Protein AF-A0A290Q921-F1 (afdb_monomer_lite)

Sequence (115 aa):
MRALLLLLLVVFACGGCQEDFQAFDCEVEILGSLPPTESTQEANAVLFRVLIPAKASGKYGVAFTTLSRDAVEKKKGMIFKIRRLGKWRHLLTDSPPTRASVSNGEDFFSTAVQK

Structure (mmCIF, N/CA/C/O backbone):
data_AF-A0A290Q921-F1
#
_entry.id   AF-A0A290Q921-F1
#
loop_
_atom_site.group_PDB
_atom_site.id
_atom_site.type_symbol
_atom_site.label_atom_id
_atom_site.label_alt_id
_atom_site.label_comp_id
_atom_site.label_asym_id
_atom_site.label_entity_id
_atom_site.label_seq_id
_atom_site.pdbx_PDB_ins_code
_atom_site.Cartn_x
_atom_site.Cartn_y
_atom_site.Cartn_z
_atom_site.occupancy
_atom_site.B_iso_or_equiv
_atom_site.auth_seq_id
_atom_site.auth_comp_id
_atom_site.auth_asym_id
_atom_site.auth_atom_id
_atom_site.pdbx_PDB_model_num
ATOM 1 N N . MET A 1 1 ? 22.215 -30.298 -44.288 1.00 37.78 1 MET A N 1
ATOM 2 C CA . MET A 1 1 ? 23.307 -30.031 -43.325 1.00 37.78 1 MET A CA 1
ATOM 3 C C . MET A 1 1 ? 23.155 -28.569 -42.928 1.00 37.78 1 MET A C 1
ATOM 5 O O . MET A 1 1 ? 23.214 -27.738 -43.813 1.00 37.78 1 MET A O 1
ATOM 9 N N . ARG A 1 2 ? 22.485 -28.279 -41.807 1.00 45.59 2 ARG A N 1
ATOM 10 C CA . ARG A 1 2 ? 23.016 -28.179 -40.428 1.00 45.59 2 ARG A CA 1
ATOM 11 C C . ARG A 1 2 ? 23.925 -26.957 -40.238 1.00 45.59 2 ARG A C 1
ATOM 13 O O . ARG A 1 2 ? 24.859 -26.786 -41.005 1.00 45.59 2 ARG A O 1
ATOM 20 N N . ALA A 1 3 ? 23.657 -26.259 -39.130 1.00 42.25 3 ALA A N 1
ATOM 21 C CA . ALA A 1 3 ? 24.283 -25.048 -38.590 1.00 42.25 3 ALA A CA 1
ATOM 22 C C . ALA A 1 3 ? 23.730 -23.740 -39.200 1.00 42.25 3 ALA A C 1
ATOM 24 O O . ALA A 1 3 ? 23.718 -23.584 -40.406 1.00 42.25 3 ALA A O 1
ATOM 25 N N . LEU A 1 4 ? 23.233 -22.759 -38.449 1.00 44.84 4 LEU A N 1
ATOM 26 C CA . LEU A 1 4 ? 23.227 -22.591 -37.002 1.00 44.84 4 LEU A CA 1
ATOM 27 C C . LEU A 1 4 ? 22.115 -21.585 -36.646 1.00 44.84 4 LEU A C 1
ATOM 29 O O . LEU A 1 4 ? 22.213 -20.393 -36.917 1.00 44.84 4 LEU A O 1
ATOM 33 N N . LEU A 1 5 ? 21.038 -22.093 -36.056 1.00 51.28 5 LEU A N 1
ATOM 34 C CA . LEU A 1 5 ? 20.110 -21.326 -35.236 1.00 51.28 5 LEU A CA 1
ATOM 35 C C . LEU A 1 5 ? 20.833 -21.120 -33.896 1.00 51.28 5 LEU A C 1
ATOM 37 O O . LEU A 1 5 ? 21.069 -22.128 -33.243 1.00 51.28 5 LEU A O 1
ATOM 41 N N . LEU A 1 6 ? 21.256 -19.893 -33.556 1.00 50.41 6 LEU A N 1
ATOM 42 C CA . LEU A 1 6 ? 21.613 -19.383 -32.208 1.00 50.41 6 LEU A CA 1
ATOM 43 C C . LEU A 1 6 ? 22.675 -18.278 -32.309 1.00 50.41 6 LEU A C 1
ATOM 45 O O . LEU A 1 6 ? 23.867 -18.556 -32.383 1.00 50.41 6 LEU A O 1
ATOM 49 N N . LEU A 1 7 ? 22.240 -17.020 -32.244 1.00 44.66 7 LEU A N 1
ATOM 50 C CA . LEU A 1 7 ? 23.056 -15.911 -31.729 1.00 44.66 7 LEU A CA 1
ATOM 51 C C . LEU A 1 7 ? 22.134 -14.754 -31.330 1.00 44.66 7 LEU A C 1
ATOM 53 O O . LEU A 1 7 ? 22.231 -13.628 -31.799 1.00 44.66 7 LEU A O 1
ATOM 57 N N . LEU A 1 8 ? 21.164 -15.083 -30.480 1.00 44.97 8 LEU A N 1
ATOM 58 C CA . LEU A 1 8 ? 20.255 -14.123 -29.862 1.00 44.97 8 LEU A CA 1
ATOM 59 C C . LEU A 1 8 ? 20.388 -14.270 -28.348 1.00 44.97 8 LEU A C 1
ATOM 61 O O . LEU A 1 8 ? 19.442 -14.617 -27.656 1.00 44.97 8 LEU A O 1
ATOM 65 N N . LEU A 1 9 ? 21.616 -14.115 -27.853 1.00 49.59 9 LEU A N 1
ATOM 66 C CA . LEU A 1 9 ? 21.899 -13.993 -26.431 1.00 49.59 9 LEU A CA 1
ATOM 67 C C . LEU A 1 9 ? 23.301 -13.404 -26.237 1.00 49.59 9 LEU A C 1
ATOM 69 O O . LEU A 1 9 ? 24.295 -13.995 -26.643 1.00 49.59 9 LEU A O 1
ATOM 73 N N . VAL A 1 10 ? 23.312 -12.271 -25.529 1.00 51.44 10 VAL A N 1
ATOM 74 C CA . VAL A 1 10 ? 24.443 -11.672 -24.805 1.00 51.44 10 VAL A CA 1
ATOM 75 C C . VAL A 1 10 ? 25.447 -10.880 -25.645 1.00 51.44 10 VAL A C 1
ATOM 77 O O . VAL A 1 10 ? 26.407 -11.458 -26.121 1.00 51.44 10 VAL A O 1
ATOM 80 N N . VAL A 1 11 ? 25.244 -9.555 -25.748 1.00 46.12 11 VAL A N 1
ATOM 81 C CA . VAL A 1 11 ? 26.126 -8.449 -25.274 1.00 46.12 11 VAL A CA 1
ATOM 82 C C . VAL A 1 11 ? 25.246 -7.179 -25.370 1.00 46.12 11 VAL A C 1
ATOM 84 O O . VAL A 1 11 ? 24.765 -6.862 -26.447 1.00 46.12 11 VAL A O 1
ATOM 87 N N . PHE A 1 12 ? 24.784 -6.521 -24.307 1.00 40.94 12 PHE A N 1
ATOM 88 C CA . PHE A 1 12 ? 25.538 -5.550 -23.516 1.00 40.94 12 PHE A CA 1
ATOM 89 C C . PHE A 1 12 ? 24.836 -5.336 -22.168 1.00 40.94 12 PHE A C 1
ATOM 91 O O . PHE A 1 12 ? 23.869 -4.587 -22.045 1.00 40.94 12 PHE A O 1
ATOM 98 N N . ALA A 1 13 ? 25.385 -5.953 -21.128 1.00 48.91 13 ALA A N 1
ATOM 99 C CA . ALA A 1 13 ? 25.401 -5.327 -19.821 1.00 48.91 13 ALA A CA 1
ATOM 100 C C . ALA A 1 13 ? 26.403 -4.165 -19.899 1.00 48.91 13 ALA A C 1
ATOM 102 O O . ALA A 1 13 ? 27.604 -4.389 -19.820 1.00 48.91 13 ALA A O 1
ATOM 103 N N . CYS A 1 14 ? 25.931 -2.939 -20.118 1.00 43.22 14 CYS A N 1
ATOM 104 C CA . CYS A 1 14 ? 26.695 -1.740 -19.774 1.00 43.22 14 CYS A CA 1
ATOM 105 C C . CYS A 1 14 ? 25.744 -0.552 -19.679 1.00 43.22 14 CYS A C 1
ATOM 107 O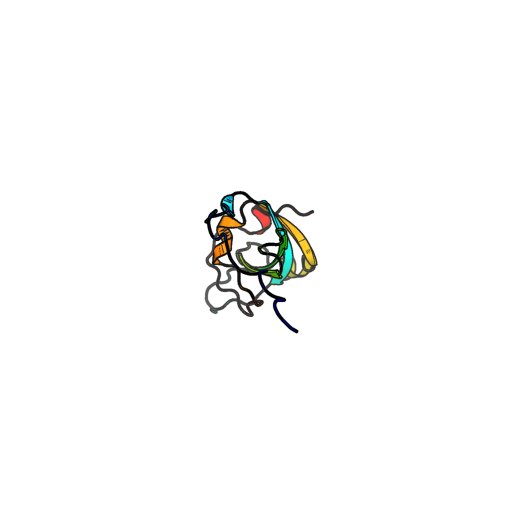 O . CYS A 1 14 ? 25.339 0.047 -20.668 1.00 43.22 14 CYS A O 1
ATOM 109 N N . GLY A 1 15 ? 25.328 -0.280 -18.452 1.00 38.00 15 GLY A N 1
ATOM 110 C CA . GLY A 1 15 ? 24.305 0.697 -18.136 1.00 38.00 15 GLY A CA 1
ATOM 111 C C . GLY A 1 15 ? 23.647 0.297 -16.836 1.00 38.00 15 GLY A C 1
ATOM 112 O O . GLY A 1 15 ? 22.441 0.081 -16.789 1.00 38.00 15 GLY A O 1
ATOM 113 N N . GLY A 1 16 ? 24.454 0.153 -15.781 1.00 41.75 16 GLY A N 1
ATOM 114 C CA . GLY A 1 16 ? 23.971 0.228 -14.410 1.00 41.75 16 GLY A CA 1
ATOM 115 C C . GLY A 1 16 ? 23.410 1.624 -14.176 1.00 41.75 16 GLY A C 1
ATOM 116 O O . GLY A 1 16 ? 23.996 2.429 -13.468 1.00 41.75 16 GLY A O 1
ATOM 117 N N .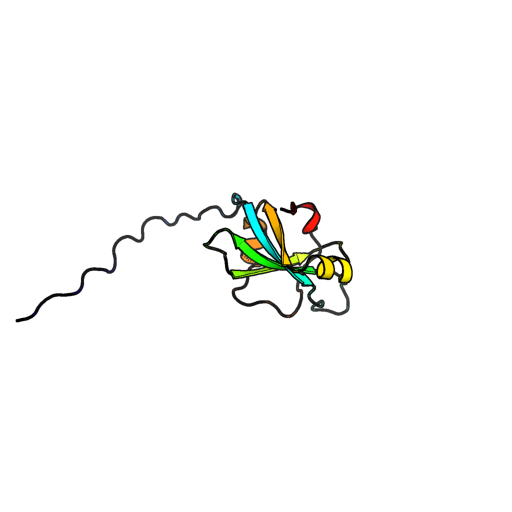 CYS A 1 17 ? 22.288 1.934 -14.817 1.00 42.41 17 CYS A N 1
ATOM 118 C CA . CYS A 1 17 ? 21.436 3.011 -14.397 1.00 42.41 17 CYS A CA 1
ATOM 119 C C . CYS A 1 17 ? 20.812 2.483 -13.108 1.00 42.41 17 CYS A C 1
ATOM 121 O O . CYS A 1 17 ? 19.868 1.685 -13.120 1.00 42.41 17 CYS A O 1
ATOM 123 N N . GLN A 1 18 ? 21.371 2.896 -11.971 1.00 45.81 18 GLN A N 1
ATOM 124 C CA . GLN A 1 18 ? 20.537 3.149 -10.809 1.00 45.81 18 GLN A CA 1
ATOM 125 C C . GLN A 1 18 ? 19.493 4.166 -11.276 1.00 45.81 18 GLN A C 1
ATOM 127 O O . GLN A 1 18 ? 19.677 5.364 -11.135 1.00 45.81 18 GLN A O 1
ATOM 132 N N . GLU A 1 19 ? 18.443 3.691 -11.950 1.00 50.66 19 GLU A N 1
ATOM 133 C CA . GLU A 1 19 ? 17.300 4.524 -12.275 1.00 50.66 19 GLU A CA 1
ATOM 134 C C . GLU A 1 19 ? 16.795 5.014 -10.930 1.00 50.66 19 GLU A C 1
ATOM 136 O O . GLU A 1 19 ? 16.393 4.208 -10.084 1.00 50.66 19 GLU A O 1
ATOM 141 N N . ASP A 1 20 ? 16.921 6.314 -10.701 1.00 48.91 20 ASP A N 1
ATOM 142 C CA . ASP A 1 20 ? 16.483 6.978 -9.492 1.00 48.91 20 ASP A CA 1
ATOM 143 C C . ASP A 1 20 ? 14.966 6.830 -9.374 1.00 48.91 20 ASP A C 1
ATOM 145 O O . ASP A 1 20 ? 14.178 7.699 -9.741 1.00 48.91 20 ASP A O 1
ATOM 149 N N . PHE A 1 21 ? 14.526 5.718 -8.782 1.00 49.38 21 PHE A N 1
ATOM 150 C CA . PHE A 1 21 ? 13.140 5.524 -8.347 1.00 49.38 21 PHE A CA 1
ATOM 151 C C . PHE A 1 21 ? 12.687 6.623 -7.370 1.00 49.38 21 PHE A C 1
ATOM 153 O O . PHE A 1 21 ? 11.502 6.719 -7.057 1.00 49.38 21 PHE A O 1
ATOM 160 N N . GLN A 1 22 ? 13.612 7.462 -6.890 1.00 48.75 22 GLN A N 1
ATOM 161 C CA . GLN A 1 22 ? 13.331 8.658 -6.105 1.00 48.75 22 GLN A CA 1
ATOM 162 C C . GLN A 1 22 ? 12.471 9.691 -6.856 1.00 48.75 22 GLN A C 1
ATOM 164 O O . GLN A 1 22 ? 11.782 10.467 -6.194 1.00 48.75 22 GLN A O 1
ATOM 169 N N . ALA A 1 23 ? 12.440 9.672 -8.196 1.00 53.94 23 ALA A N 1
ATOM 170 C CA . ALA A 1 23 ? 11.777 10.703 -8.999 1.00 53.94 23 ALA A CA 1
ATOM 171 C C . ALA A 1 23 ? 10.415 10.311 -9.605 1.00 53.94 23 ALA A C 1
ATOM 173 O O . ALA A 1 23 ? 9.718 11.187 -10.115 1.00 53.94 23 ALA A O 1
ATOM 174 N N . PHE A 1 24 ? 10.007 9.038 -9.568 1.00 63.09 24 PHE A N 1
ATOM 175 C CA . PHE A 1 24 ? 8.795 8.614 -10.276 1.00 63.09 24 PHE A CA 1
ATOM 176 C C . PHE A 1 24 ? 7.552 8.662 -9.389 1.00 63.09 24 PHE A C 1
ATOM 178 O O . PHE A 1 24 ? 7.511 8.101 -8.287 1.00 63.09 24 PHE A O 1
ATOM 185 N N . ASP A 1 25 ? 6.520 9.319 -9.912 1.00 75.94 25 ASP A N 1
ATOM 186 C CA . ASP A 1 25 ? 5.158 9.159 -9.432 1.00 75.94 25 ASP A CA 1
ATOM 187 C C . ASP A 1 25 ? 4.708 7.716 -9.660 1.00 75.94 25 ASP A C 1
ATOM 189 O O . ASP A 1 25 ? 5.028 7.105 -10.682 1.00 75.94 25 ASP A O 1
ATOM 193 N N . CYS A 1 26 ? 3.964 7.168 -8.708 1.00 85.88 26 CYS A N 1
ATOM 194 C CA . CYS A 1 26 ? 3.436 5.816 -8.798 1.00 85.88 26 CYS A CA 1
ATOM 195 C C . CYS A 1 26 ? 1.935 5.812 -8.666 1.00 85.88 26 CYS A C 1
ATOM 197 O O . CYS A 1 26 ? 1.368 6.595 -7.909 1.00 85.88 26 CYS A O 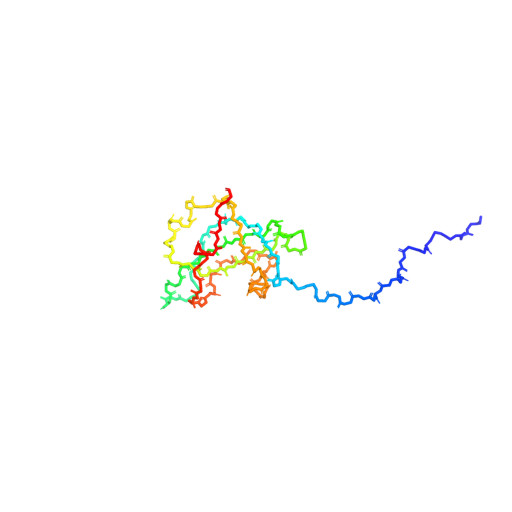1
ATOM 199 N N . GLU A 1 27 ? 1.310 4.902 -9.394 1.00 92.12 27 GLU A N 1
ATOM 200 C CA . GLU A 1 27 ? -0.099 4.601 -9.215 1.00 92.12 27 GLU A CA 1
ATOM 201 C C . GLU A 1 27 ? -0.192 3.303 -8.438 1.00 92.12 27 GLU A C 1
ATOM 203 O O . GLU A 1 27 ? 0.430 2.301 -8.809 1.00 92.12 27 GLU A O 1
ATOM 208 N N . VAL A 1 28 ? -0.934 3.338 -7.340 1.00 93.19 28 VAL A N 1
ATOM 209 C CA . VAL A 1 28 ? -1.145 2.178 -6.486 1.00 93.19 28 VAL A CA 1
ATOM 210 C C . VAL A 1 28 ? -2.626 1.969 -6.255 1.00 93.19 28 VAL A C 1
ATOM 212 O O . VAL A 1 28 ? -3.392 2.923 -6.167 1.00 93.19 28 VAL A O 1
ATOM 215 N N . GLU A 1 29 ? -3.016 0.716 -6.117 1.00 96.06 29 GLU A N 1
ATOM 216 C CA . GLU A 1 29 ? -4.354 0.322 -5.709 1.00 96.06 29 GLU A CA 1
ATOM 217 C C . GLU A 1 29 ? -4.349 -0.046 -4.230 1.00 96.06 29 GLU A C 1
ATOM 219 O O . GLU A 1 29 ? -3.480 -0.793 -3.773 1.00 96.06 29 GLU A O 1
ATOM 224 N N . ILE A 1 30 ? -5.338 0.438 -3.485 1.00 96.31 30 ILE A N 1
ATOM 225 C CA . ILE A 1 30 ? -5.528 0.042 -2.090 1.00 96.31 30 ILE A CA 1
ATOM 226 C C . ILE A 1 30 ? -6.166 -1.342 -2.037 1.00 96.31 30 ILE A C 1
ATOM 228 O O . ILE A 1 30 ? -7.241 -1.560 -2.587 1.00 96.31 30 ILE A O 1
ATOM 232 N N . LEU A 1 31 ? -5.543 -2.271 -1.319 1.00 96.38 31 LEU A N 1
ATOM 233 C CA . LEU A 1 31 ? -6.088 -3.617 -1.117 1.00 96.38 31 LEU A CA 1
ATOM 234 C C . LEU A 1 31 ? -6.832 -3.759 0.214 1.00 96.38 31 LEU A C 1
ATOM 236 O O . LEU A 1 31 ? -7.624 -4.692 0.370 1.00 96.38 31 LEU A O 1
ATOM 240 N N . GLY A 1 32 ? -6.591 -2.836 1.146 1.00 94.88 32 GLY A N 1
ATOM 241 C CA . GLY A 1 32 ? -7.246 -2.766 2.447 1.00 94.88 32 GLY A CA 1
ATOM 242 C C . GLY A 1 32 ? -6.249 -2.506 3.572 1.00 94.88 32 GLY A C 1
ATOM 243 O O . GLY A 1 32 ? -5.186 -1.918 3.371 1.00 94.88 32 GLY A O 1
ATOM 244 N N . SER A 1 33 ? -6.616 -2.951 4.764 1.00 93.12 33 SER A N 1
ATOM 245 C CA . SER A 1 33 ? -5.814 -2.887 5.981 1.00 93.12 33 SER A CA 1
ATOM 246 C C . SER A 1 33 ? -5.205 -4.248 6.318 1.00 93.12 33 SER A C 1
ATOM 248 O O . SER A 1 33 ? -5.733 -5.297 5.942 1.00 93.12 33 SER A O 1
ATOM 250 N N . LEU A 1 34 ? -4.106 -4.245 7.071 1.00 89.19 34 LEU A N 1
ATOM 251 C CA . LEU A 1 34 ? -3.538 -5.463 7.649 1.00 89.19 34 LEU A CA 1
ATOM 252 C C . LEU A 1 34 ? -3.573 -5.396 9.177 1.00 89.19 34 LEU A C 1
ATOM 254 O O . LEU A 1 34 ? -3.421 -4.312 9.741 1.00 89.19 34 LEU A O 1
ATOM 258 N N . PRO A 1 35 ? -3.752 -6.541 9.860 1.00 83.62 35 PRO A N 1
ATOM 259 C CA . PRO A 1 35 ? -3.623 -6.588 11.308 1.00 83.62 35 PRO A CA 1
ATOM 260 C C . PRO A 1 35 ? -2.170 -6.289 11.726 1.00 83.62 35 PRO A C 1
ATOM 262 O O . PRO A 1 35 ? -1.242 -6.656 10.993 1.00 83.62 35 PRO A O 1
ATOM 265 N N . PRO A 1 36 ? -1.948 -5.662 12.895 1.00 80.25 36 PRO A N 1
ATOM 266 C CA . PRO A 1 36 ? -0.604 -5.369 13.388 1.00 80.25 36 PRO A CA 1
ATOM 267 C C . PRO A 1 36 ? 0.183 -6.652 13.710 1.00 80.25 36 PRO A C 1
ATOM 269 O O . PRO A 1 36 ? -0.388 -7.710 13.999 1.00 80.25 36 PRO A O 1
ATOM 272 N N . THR A 1 37 ? 1.516 -6.566 13.639 1.00 77.31 37 THR A N 1
ATOM 273 C CA . THR A 1 37 ? 2.414 -7.689 13.972 1.00 77.31 37 THR A CA 1
ATOM 274 C C . THR A 1 37 ? 2.505 -7.924 15.482 1.00 77.31 37 THR A C 1
ATOM 276 O O . THR A 1 37 ? 2.525 -9.080 15.901 1.00 77.31 37 THR A O 1
ATOM 279 N N . GLU A 1 38 ? 2.464 -6.861 16.290 1.00 70.56 38 GLU A N 1
ATOM 280 C CA . GLU A 1 38 ? 2.512 -6.917 17.758 1.00 70.56 38 GLU A CA 1
ATOM 281 C C . GLU A 1 38 ? 1.271 -6.271 18.390 1.00 70.56 38 GLU A C 1
ATOM 283 O O . GLU A 1 38 ? 0.665 -5.364 17.821 1.00 70.56 38 GLU A O 1
ATOM 288 N N . SER A 1 39 ? 0.886 -6.732 19.583 1.00 59.19 39 SER A N 1
ATOM 289 C CA . SER A 1 39 ? -0.320 -6.280 20.295 1.00 59.19 39 SER A CA 1
ATOM 290 C C . SER A 1 39 ? -0.199 -4.892 20.937 1.00 59.19 39 SER A C 1
ATO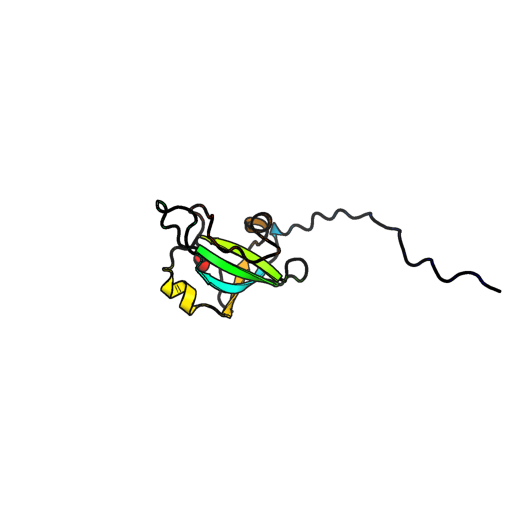M 292 O O . SER A 1 39 ? -1.170 -4.408 21.507 1.00 59.19 39 SER A O 1
ATOM 294 N N . THR A 1 40 ? 0.980 -4.272 20.907 1.00 50.44 40 THR A N 1
ATOM 295 C CA . THR A 1 40 ? 1.316 -3.084 21.713 1.00 50.44 40 THR A CA 1
ATOM 296 C C . THR A 1 40 ? 1.503 -1.798 20.909 1.00 50.44 40 THR A C 1
ATOM 298 O O . THR A 1 40 ? 1.680 -0.742 21.511 1.00 50.44 40 THR A O 1
ATOM 301 N N . GLN A 1 41 ? 1.412 -1.834 19.576 1.00 59.72 41 GLN A N 1
ATOM 302 C CA . GLN A 1 41 ? 1.397 -0.620 18.756 1.00 59.72 41 GLN A CA 1
ATOM 303 C C . GLN A 1 41 ? 0.277 -0.672 17.716 1.00 59.72 41 GLN A C 1
ATOM 305 O O . GLN A 1 41 ? 0.347 -1.392 16.723 1.00 59.72 41 GLN A O 1
ATOM 310 N N . GLU A 1 42 ? -0.749 0.146 17.949 1.00 60.59 42 GLU A N 1
ATOM 311 C CA . GLU A 1 42 ? -1.879 0.423 17.052 1.00 60.59 42 GLU A CA 1
ATOM 312 C C . GLU A 1 42 ? -1.457 1.275 15.841 1.00 60.59 42 GLU A C 1
ATOM 314 O O . GLU A 1 42 ? -2.108 2.257 15.483 1.00 60.59 42 GLU A O 1
ATOM 319 N N . ALA A 1 43 ? -0.329 0.960 15.209 1.00 65.88 43 ALA A N 1
ATOM 320 C CA . ALA A 1 43 ? 0.012 1.610 13.957 1.00 65.88 43 ALA A CA 1
ATOM 321 C C . ALA A 1 43 ? -0.978 1.113 12.893 1.00 65.88 43 ALA A C 1
ATOM 323 O O . ALA A 1 43 ? -0.882 -0.023 12.420 1.00 65.88 43 ALA A O 1
ATOM 324 N N . ASN A 1 44 ? -1.957 1.950 12.536 1.00 88.12 44 ASN A N 1
ATOM 325 C CA . ASN A 1 44 ? -2.835 1.651 11.413 1.00 88.12 44 ASN A CA 1
ATOM 326 C C . ASN A 1 44 ? -1.989 1.599 10.141 1.00 88.12 44 ASN A C 1
ATOM 328 O O . ASN A 1 44 ? -1.084 2.411 9.923 1.00 88.12 44 ASN A O 1
ATOM 332 N N . ALA A 1 45 ? -2.284 0.617 9.301 1.00 91.06 45 ALA A N 1
ATOM 333 C CA . ALA A 1 45 ? -1.508 0.352 8.111 1.00 91.06 45 ALA A CA 1
ATOM 334 C C . ALA A 1 45 ? -2.418 0.141 6.911 1.00 91.06 45 ALA A C 1
ATOM 336 O O . ALA A 1 45 ? -3.489 -0.465 7.009 1.00 91.06 45 ALA A O 1
ATOM 337 N N . VAL A 1 46 ? -1.945 0.606 5.763 1.00 92.94 46 VAL A N 1
ATOM 338 C CA . VAL A 1 46 ? -2.584 0.392 4.474 1.00 92.94 46 VAL A CA 1
ATOM 339 C C . VAL A 1 46 ? -1.724 -0.531 3.627 1.00 92.94 46 VAL A C 1
ATOM 341 O O . VAL A 1 46 ? -0.525 -0.306 3.455 1.00 92.94 46 VAL A O 1
ATOM 344 N N . LEU A 1 47 ? -2.353 -1.581 3.108 1.00 94.62 47 LEU A N 1
ATOM 345 C CA . LEU A 1 47 ? -1.783 -2.462 2.101 1.00 94.62 47 LEU A CA 1
ATOM 346 C C . LEU A 1 47 ? -2.160 -1.933 0.721 1.00 94.62 47 LEU A C 1
ATOM 348 O O . LEU A 1 47 ? -3.338 -1.711 0.423 1.00 94.62 47 LEU A O 1
ATOM 352 N N . PHE A 1 48 ? -1.162 -1.792 -0.140 1.00 94.00 48 PHE A N 1
ATOM 353 C CA . PHE A 1 48 ? -1.354 -1.371 -1.518 1.00 94.00 48 PHE A CA 1
ATOM 354 C C . PHE A 1 48 ? -0.571 -2.252 -2.491 1.00 94.00 48 PHE A C 1
ATOM 356 O O . PHE A 1 48 ? 0.420 -2.891 -2.131 1.00 94.00 48 PHE A O 1
ATOM 363 N N . ARG A 1 49 ? -1.016 -2.260 -3.747 1.00 95.25 49 ARG A N 1
ATOM 364 C CA . ARG A 1 49 ? -0.322 -2.870 -4.883 1.00 95.25 49 ARG A CA 1
ATOM 365 C C . ARG A 1 49 ? 0.097 -1.791 -5.863 1.00 95.25 49 ARG A C 1
ATOM 367 O O . ARG A 1 49 ? -0.709 -0.938 -6.217 1.00 95.25 49 ARG A O 1
ATOM 374 N N . VAL A 1 50 ? 1.330 -1.851 -6.343 1.00 93.00 50 VAL A N 1
ATOM 375 C CA . VAL A 1 50 ? 1.820 -0.941 -7.382 1.00 93.00 50 VAL A CA 1
ATOM 376 C C . VAL A 1 50 ? 1.253 -1.359 -8.739 1.00 93.00 50 VAL A C 1
ATOM 378 O O . VAL A 1 50 ? 1.354 -2.522 -9.127 1.00 93.00 50 VAL A O 1
ATOM 381 N N . LEU A 1 51 ? 0.670 -0.410 -9.470 1.00 93.19 51 LEU A N 1
ATOM 382 C CA . LEU A 1 51 ? 0.189 -0.587 -10.843 1.00 93.19 51 LEU A CA 1
ATOM 383 C C . LEU A 1 51 ? 1.189 -0.007 -11.848 1.00 93.19 51 LEU A C 1
ATOM 385 O O . LEU A 1 51 ? 1.528 -0.659 -12.837 1.00 93.19 51 LEU A O 1
ATOM 389 N N . ILE A 1 52 ? 1.695 1.196 -11.563 1.00 89.12 52 ILE A N 1
ATOM 390 C CA . ILE A 1 52 ? 2.645 1.945 -12.396 1.00 89.12 52 ILE A CA 1
ATOM 391 C C . ILE A 1 52 ? 3.774 2.461 -11.494 1.00 89.12 52 ILE A C 1
ATOM 393 O O . ILE A 1 52 ? 3.475 2.959 -10.405 1.00 89.12 52 ILE A O 1
ATOM 397 N N . PRO A 1 53 ? 5.052 2.385 -11.923 1.00 86.12 53 PRO A N 1
ATOM 398 C CA . PRO A 1 53 ? 5.541 1.978 -13.247 1.00 86.12 53 PRO A CA 1
ATOM 399 C C . PRO A 1 53 ? 5.611 0.460 -13.447 1.00 86.12 53 PRO A C 1
ATOM 401 O O . PRO A 1 53 ? 5.708 -0.300 -12.486 1.00 86.12 53 PRO A O 1
ATOM 404 N N . ALA A 1 54 ? 5.664 0.023 -14.713 1.00 86.12 54 ALA A N 1
ATOM 405 C CA . ALA A 1 54 ? 5.732 -1.392 -15.105 1.00 86.12 54 ALA A CA 1
ATOM 406 C C . ALA A 1 54 ? 6.834 -2.182 -14.370 1.00 86.12 54 ALA A C 1
ATOM 408 O O . ALA A 1 54 ? 6.620 -3.320 -13.972 1.00 86.12 54 ALA A O 1
ATOM 409 N N . LYS A 1 55 ? 7.987 -1.552 -14.105 1.00 84.12 55 LYS A N 1
ATOM 410 C CA . LYS A 1 55 ? 9.134 -2.167 -13.412 1.00 84.12 55 LYS A CA 1
ATOM 411 C C . LYS A 1 55 ? 8.859 -2.557 -11.951 1.00 84.12 55 LYS A C 1
ATOM 413 O O . LYS A 1 55 ? 9.556 -3.407 -11.405 1.00 84.12 55 LYS A O 1
ATOM 418 N N . ALA A 1 56 ? 7.886 -1.916 -11.307 1.00 86.81 56 ALA A N 1
ATOM 419 C CA . ALA A 1 56 ? 7.456 -2.229 -9.944 1.00 86.81 56 ALA A CA 1
ATOM 420 C C . ALA A 1 56 ? 6.017 -2.770 -9.892 1.00 86.81 56 ALA A C 1
ATOM 422 O O . ALA A 1 56 ? 5.535 -3.089 -8.809 1.00 86.81 56 ALA A O 1
ATOM 423 N N . SER A 1 57 ? 5.343 -2.869 -11.040 1.00 90.88 57 SER A N 1
ATOM 424 C CA . SER A 1 57 ? 3.957 -3.315 -11.135 1.00 90.88 57 SER A CA 1
ATOM 425 C C . SER A 1 57 ? 3.792 -4.722 -10.565 1.00 90.88 57 SER A C 1
ATOM 427 O O . SER A 1 57 ? 4.646 -5.588 -10.754 1.00 90.88 57 SER A O 1
ATOM 429 N N . GLY A 1 58 ? 2.708 -4.935 -9.824 1.00 93.00 58 GLY A N 1
ATOM 430 C CA . GLY A 1 58 ? 2.420 -6.192 -9.139 1.00 93.00 58 GLY A CA 1
ATOM 431 C C . GLY A 1 58 ? 3.119 -6.363 -7.789 1.00 93.00 58 GLY A C 1
ATOM 432 O O . GLY A 1 58 ? 2.730 -7.261 -7.049 1.00 93.00 58 GLY A O 1
ATOM 433 N N . LYS A 1 59 ? 4.081 -5.503 -7.422 1.00 92.94 59 LYS A N 1
ATOM 434 C CA . LYS A 1 59 ? 4.657 -5.503 -6.070 1.00 92.94 59 LYS A CA 1
ATOM 435 C C . LYS A 1 59 ? 3.674 -4.937 -5.048 1.00 92.94 59 LYS A C 1
ATOM 437 O O . LYS A 1 59 ? 2.852 -4.073 -5.362 1.00 92.94 59 LYS A O 1
ATOM 442 N N . TYR A 1 60 ? 3.813 -5.390 -3.811 1.00 93.81 60 TYR A N 1
ATOM 443 C CA . TYR A 1 60 ? 2.970 -5.016 -2.682 1.00 93.81 60 TYR A CA 1
ATOM 444 C C . TYR A 1 60 ? 3.762 -4.181 -1.689 1.00 93.81 60 TYR A C 1
ATOM 446 O O . TYR A 1 60 ? 4.953 -4.407 -1.512 1.00 93.81 60 TYR A O 1
ATOM 454 N N . GLY A 1 61 ? 3.111 -3.229 -1.033 1.00 91.56 61 GLY A N 1
ATOM 455 C CA . GLY A 1 61 ? 3.717 -2.434 0.027 1.00 91.56 61 GLY A CA 1
ATOM 456 C C . GLY A 1 61 ? 2.750 -2.215 1.178 1.00 91.56 61 GLY A C 1
ATOM 457 O O . GLY A 1 61 ? 1.532 -2.230 0.997 1.00 91.56 61 GLY A O 1
ATOM 458 N N . VAL A 1 62 ? 3.310 -2.009 2.366 1.00 91.88 62 VAL A N 1
ATOM 459 C CA . VAL A 1 62 ? 2.557 -1.633 3.563 1.00 91.88 62 VAL A CA 1
ATOM 460 C C . VAL A 1 62 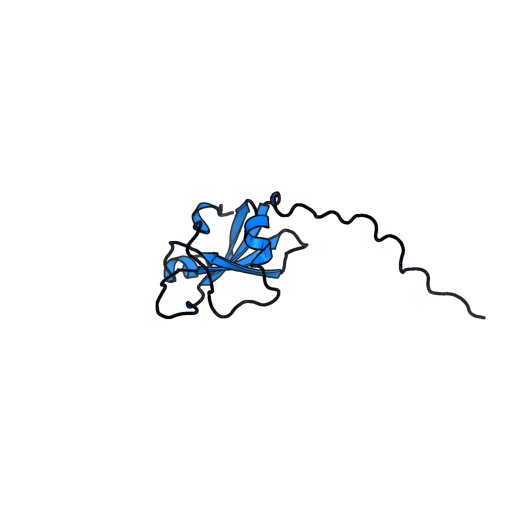? 3.111 -0.311 4.062 1.00 91.88 62 VAL A C 1
ATOM 462 O O . VAL A 1 62 ? 4.322 -0.170 4.225 1.00 91.88 62 VAL A O 1
ATOM 465 N N . ALA A 1 63 ? 2.232 0.657 4.289 1.00 90.62 63 ALA A N 1
ATOM 466 C CA . ALA A 1 63 ? 2.600 1.970 4.801 1.00 90.62 63 ALA A CA 1
ATOM 467 C C . ALA A 1 63 ? 1.750 2.335 6.016 1.00 90.62 63 ALA A C 1
ATOM 469 O O . ALA A 1 63 ? 0.612 1.884 6.149 1.00 90.62 63 ALA A O 1
ATOM 470 N N . PHE A 1 64 ? 2.314 3.166 6.889 1.00 90.12 64 PHE A N 1
ATOM 471 C CA . PHE A 1 64 ? 1.593 3.749 8.011 1.00 90.12 64 PHE A CA 1
ATOM 472 C C . PHE A 1 64 ? 0.469 4.672 7.525 1.00 90.12 64 PHE A C 1
ATOM 474 O O . PHE A 1 64 ? 0.602 5.368 6.514 1.00 90.12 64 PHE A O 1
ATOM 481 N N . THR A 1 65 ? -0.627 4.710 8.275 1.00 91.38 65 THR A N 1
ATOM 482 C CA . THR A 1 65 ? -1.667 5.714 8.101 1.00 91.38 65 THR A CA 1
ATOM 483 C C . THR A 1 65 ? -2.285 6.148 9.426 1.00 91.38 65 THR A C 1
ATOM 485 O O . THR A 1 65 ? -2.283 5.404 10.399 1.00 91.38 65 THR A O 1
ATOM 488 N N . THR A 1 66 ? -2.845 7.354 9.468 1.00 91.81 66 THR A N 1
ATOM 489 C CA . THR A 1 66 ? -3.687 7.826 10.576 1.00 91.81 66 THR A CA 1
ATOM 490 C C . THR A 1 66 ? -5.157 7.435 10.416 1.00 91.81 66 THR A C 1
ATOM 492 O O . THR A 1 66 ? -5.925 7.557 11.371 1.00 91.81 66 THR A O 1
ATOM 495 N N . LEU A 1 67 ? -5.573 6.954 9.237 1.00 92.00 67 LEU A N 1
ATOM 496 C CA . LEU A 1 67 ? -6.940 6.487 9.023 1.00 92.00 67 LEU A CA 1
ATOM 497 C C . LEU A 1 67 ? -7.216 5.207 9.814 1.00 92.00 67 LEU A C 1
ATOM 499 O O . LEU A 1 67 ? -6.369 4.321 9.912 1.00 92.00 67 LEU A O 1
ATOM 503 N N . SER A 1 68 ? -8.441 5.086 10.330 1.00 91.75 68 SER A N 1
ATOM 504 C CA . SER A 1 68 ? -8.898 3.853 10.967 1.00 91.75 68 SER A CA 1
ATOM 505 C C . SER A 1 68 ? -9.014 2.712 9.957 1.00 91.75 68 SER A C 1
ATOM 507 O O . SER A 1 68 ? -9.210 2.930 8.758 1.00 91.75 68 SER A O 1
ATOM 509 N N . ARG A 1 69 ? -8.976 1.475 10.461 1.00 91.25 69 ARG A N 1
ATOM 510 C CA . ARG A 1 69 ? -9.160 0.258 9.664 1.00 91.25 69 ARG A CA 1
ATOM 511 C C . ARG A 1 69 ? -10.372 0.337 8.727 1.00 91.25 69 ARG A C 1
ATOM 513 O O . ARG A 1 69 ? -10.229 0.158 7.522 1.00 91.25 69 ARG A O 1
ATOM 520 N N . ASP A 1 70 ? -11.540 0.686 9.263 1.00 92.75 70 ASP A N 1
ATOM 521 C CA . ASP A 1 70 ? -12.787 0.778 8.492 1.00 92.75 70 ASP A CA 1
ATOM 522 C C . ASP A 1 70 ? -12.731 1.856 7.402 1.00 92.75 70 ASP A C 1
ATOM 524 O O . ASP A 1 70 ? -13.322 1.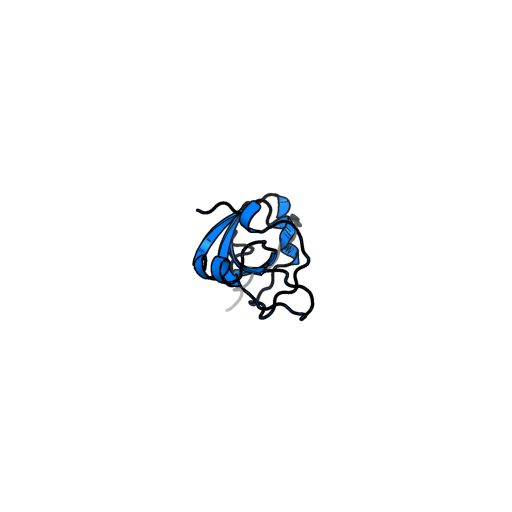703 6.331 1.00 92.75 70 ASP A O 1
ATOM 528 N N . ALA A 1 71 ? -12.019 2.959 7.653 1.00 94.25 71 ALA A N 1
ATOM 529 C CA . ALA A 1 71 ? -11.822 4.006 6.657 1.00 94.25 71 ALA A CA 1
ATOM 530 C C . ALA A 1 71 ? -10.902 3.540 5.517 1.00 94.25 71 ALA A C 1
ATOM 532 O O . ALA A 1 71 ? -11.147 3.891 4.362 1.00 94.25 71 ALA A O 1
ATOM 533 N N . VAL A 1 72 ? -9.886 2.726 5.820 1.00 94.50 72 VAL A N 1
ATOM 534 C CA . VAL A 1 72 ? -9.019 2.106 4.809 1.00 94.50 72 VAL A CA 1
ATOM 535 C C . VAL A 1 72 ? -9.786 1.063 3.992 1.00 94.50 72 VAL A C 1
ATOM 537 O O . VAL A 1 72 ? -9.693 1.073 2.767 1.00 94.50 72 VAL A O 1
ATOM 540 N N . GLU A 1 73 ? -10.599 0.212 4.625 1.00 95.12 73 GLU A N 1
ATOM 541 C CA . GLU A 1 73 ? -11.408 -0.794 3.914 1.00 95.12 73 GLU A CA 1
ATOM 542 C C . GLU A 1 73 ? -12.384 -0.158 2.912 1.00 95.12 73 GLU A C 1
ATOM 544 O O . GLU A 1 73 ? -12.545 -0.657 1.800 1.00 95.12 73 GLU A O 1
ATOM 549 N N . LYS A 1 74 ? -12.966 1.005 3.236 1.00 96.44 74 LYS A N 1
ATOM 550 C CA . LYS A 1 74 ? -13.818 1.771 2.303 1.00 96.44 74 LYS A CA 1
ATOM 551 C C . LYS A 1 74 ? -13.078 2.293 1.068 1.00 96.44 74 LYS A C 1
ATOM 553 O O . LYS A 1 74 ? -13.725 2.677 0.098 1.00 96.44 74 LYS A O 1
ATOM 558 N N . LYS A 1 75 ? -11.744 2.342 1.103 1.00 95.50 75 LYS A N 1
ATOM 559 C CA . LYS A 1 75 ? -10.896 2.773 -0.018 1.00 95.50 75 LYS A CA 1
ATOM 560 C C . LYS A 1 75 ? -10.379 1.607 -0.858 1.00 95.50 75 LYS A C 1
ATOM 562 O O . LYS A 1 75 ? -9.683 1.848 -1.839 1.00 95.50 75 LYS A O 1
ATOM 567 N N . LYS A 1 76 ? -10.694 0.359 -0.504 1.00 96.19 76 LYS A N 1
ATOM 568 C CA . LYS A 1 76 ? -10.266 -0.821 -1.260 1.00 96.19 76 LYS A CA 1
ATOM 569 C C . LYS A 1 76 ? -10.698 -0.733 -2.730 1.00 96.19 76 LYS A C 1
ATOM 571 O O . LYS A 1 76 ? -11.833 -0.377 -3.028 1.00 96.19 76 LYS A O 1
ATOM 576 N N . GLY A 1 77 ? -9.780 -1.046 -3.640 1.00 96.25 77 GLY A N 1
ATOM 577 C CA . GLY A 1 77 ? -9.954 -0.935 -5.091 1.00 96.25 77 GLY A CA 1
ATOM 578 C C . GLY A 1 77 ? -9.756 0.477 -5.654 1.00 96.25 77 GLY A C 1
ATOM 579 O O . GLY A 1 77 ? -9.694 0.640 -6.869 1.00 96.25 77 GLY A O 1
ATOM 580 N N . MET A 1 78 ? -9.632 1.510 -4.811 1.00 96.88 78 MET A N 1
ATOM 581 C CA . MET A 1 78 ? -9.333 2.863 -5.284 1.00 96.88 78 MET A CA 1
ATOM 582 C C . MET A 1 78 ? -7.864 2.990 -5.685 1.00 96.88 78 MET A C 1
ATOM 584 O O . MET A 1 78 ? -6.977 2.419 -5.042 1.00 96.88 78 MET A O 1
ATOM 588 N N . ILE A 1 79 ? -7.619 3.796 -6.719 1.00 94.81 79 ILE A N 1
ATOM 589 C CA . ILE A 1 79 ? -6.282 4.081 -7.235 1.00 94.81 79 ILE A CA 1
ATOM 590 C C . ILE A 1 79 ? -5.822 5.448 -6.732 1.00 94.81 79 ILE A C 1
ATOM 592 O O . ILE A 1 79 ? -6.524 6.454 -6.845 1.00 94.81 79 ILE A O 1
ATOM 596 N N . PHE A 1 80 ? -4.612 5.480 -6.189 1.00 92.62 80 PHE A N 1
ATOM 597 C CA . PHE A 1 80 ? -3.962 6.687 -5.709 1.00 92.62 80 PHE A CA 1
ATOM 598 C C . PHE A 1 80 ? -2.663 6.923 -6.456 1.00 92.62 80 PHE A C 1
ATOM 600 O O . PHE A 1 80 ? -1.898 5.995 -6.722 1.00 92.62 80 PHE A O 1
ATOM 607 N N . LYS A 1 81 ? -2.388 8.195 -6.730 1.00 90.69 81 LYS A N 1
ATOM 608 C CA . LYS A 1 81 ? -1.087 8.653 -7.190 1.00 90.69 81 LYS A CA 1
ATOM 609 C C . LYS A 1 81 ? -0.233 9.044 -5.987 1.00 90.69 81 LYS A C 1
ATOM 611 O O . LYS A 1 81 ? -0.616 9.919 -5.214 1.00 90.69 81 LYS A O 1
ATOM 616 N N . ILE A 1 82 ? 0.938 8.434 -5.852 1.00 85.62 82 ILE A N 1
ATOM 617 C CA . ILE A 1 82 ? 1.882 8.673 -4.757 1.00 85.62 82 ILE A CA 1
ATOM 618 C C . ILE A 1 82 ? 3.169 9.224 -5.337 1.00 85.62 82 ILE A C 1
ATOM 620 O O . ILE A 1 82 ? 3.761 8.632 -6.241 1.00 85.62 82 ILE A O 1
ATOM 624 N N . ARG A 1 83 ? 3.616 10.363 -4.812 1.00 73.44 83 ARG A N 1
ATOM 625 C CA . ARG A 1 83 ? 4.905 10.936 -5.199 1.00 73.44 83 ARG A CA 1
ATOM 626 C C . ARG A 1 83 ? 6.016 10.241 -4.411 1.00 73.44 83 ARG A C 1
ATOM 628 O O . ARG A 1 83 ? 5.874 10.046 -3.209 1.00 73.44 83 ARG A O 1
ATOM 635 N N . ARG A 1 84 ? 7.154 9.963 -5.058 1.00 66.56 84 ARG A N 1
ATOM 636 C CA . ARG A 1 84 ? 8.391 9.431 -4.436 1.00 66.56 84 ARG A CA 1
ATOM 637 C C . ARG A 1 84 ? 8.320 7.967 -3.977 1.00 66.56 84 ARG A C 1
ATOM 639 O O . ARG A 1 84 ? 8.671 7.658 -2.836 1.00 66.56 84 ARG A O 1
ATOM 646 N N . LEU A 1 85 ? 8.000 7.036 -4.880 1.00 64.31 85 LEU A N 1
ATOM 647 C CA . LEU A 1 85 ? 8.106 5.592 -4.593 1.00 64.31 85 LEU A CA 1
ATOM 648 C C . LEU A 1 85 ? 9.486 5.181 -4.066 1.00 64.31 85 LEU A C 1
ATOM 650 O O . LEU A 1 85 ? 9.584 4.248 -3.274 1.00 64.31 85 LEU A O 1
ATOM 654 N N . GLY A 1 86 ? 10.553 5.893 -4.442 1.00 60.41 86 GLY A N 1
ATOM 655 C CA . GLY A 1 86 ? 11.900 5.659 -3.922 1.00 60.41 86 GLY A CA 1
ATOM 656 C C . GLY A 1 86 ? 11.978 5.568 -2.394 1.00 60.41 86 GLY A C 1
ATOM 657 O O . GLY A 1 86 ? 12.754 4.757 -1.895 1.00 60.41 86 GLY A O 1
ATOM 658 N N . LYS A 1 87 ? 11.126 6.298 -1.652 1.00 67.75 87 LYS A N 1
ATOM 659 C CA . LYS A 1 87 ? 11.051 6.193 -0.184 1.00 67.75 87 LYS A CA 1
ATOM 660 C C . LYS A 1 87 ? 10.578 4.820 0.297 1.00 67.75 87 LYS A C 1
ATOM 662 O O . LYS A 1 87 ? 11.001 4.387 1.358 1.00 67.75 87 LYS A O 1
ATOM 667 N N . TRP A 1 88 ? 9.716 4.141 -0.453 1.00 71.88 88 TRP A N 1
ATOM 668 C CA . TRP A 1 88 ? 9.089 2.877 -0.041 1.00 71.88 88 TRP A CA 1
ATOM 669 C C . TRP A 1 88 ? 9.573 1.678 -0.844 1.00 71.88 88 TRP A C 1
ATOM 671 O O . TRP A 1 88 ? 9.159 0.556 -0.586 1.00 71.88 88 TRP A O 1
ATOM 681 N N . ARG A 1 89 ? 10.482 1.884 -1.801 1.00 75.19 89 ARG A N 1
ATOM 682 C CA . ARG A 1 89 ? 10.998 0.823 -2.671 1.00 75.19 89 ARG A CA 1
ATOM 683 C C . ARG A 1 89 ? 11.554 -0.371 -1.892 1.00 75.19 89 ARG A C 1
ATOM 685 O O . ARG A 1 89 ? 11.363 -1.503 -2.317 1.00 75.19 89 ARG A O 1
ATOM 692 N N . HIS A 1 90 ? 12.240 -0.115 -0.780 1.00 77.44 90 HIS A N 1
ATOM 693 C CA . HIS A 1 90 ? 12.823 -1.154 0.074 1.00 77.44 90 HIS A CA 1
ATOM 694 C C . HIS A 1 90 ? 11.782 -1.891 0.934 1.00 77.44 90 HIS A C 1
ATOM 696 O O . HIS A 1 90 ? 12.105 -2.914 1.524 1.00 77.44 90 HIS A O 1
ATOM 702 N N . LEU A 1 91 ? 10.545 -1.387 0.986 1.00 77.38 91 LEU A N 1
ATOM 703 C CA . LEU A 1 91 ? 9.407 -1.992 1.681 1.00 77.38 91 LEU A CA 1
ATOM 704 C C . LEU A 1 91 ? 8.516 -2.810 0.733 1.00 77.38 91 LEU A C 1
ATOM 706 O O . LEU A 1 91 ? 7.513 -3.367 1.173 1.00 77.38 91 LEU A O 1
ATOM 710 N N . LEU A 1 92 ? 8.844 -2.855 -0.566 1.00 89.06 92 LEU A N 1
ATOM 711 C CA . LEU A 1 92 ? 8.049 -3.577 -1.552 1.00 89.06 92 LEU A CA 1
ATOM 712 C C . LEU A 1 92 ? 8.391 -5.069 -1.572 1.00 89.06 92 LEU A C 1
ATOM 714 O O . LEU A 1 92 ? 9.556 -5.443 -1.710 1.00 89.06 92 LEU A O 1
ATOM 718 N N . THR A 1 93 ? 7.365 -5.911 -1.538 1.00 91.69 93 THR A N 1
ATOM 719 C CA . THR A 1 93 ? 7.467 -7.372 -1.602 1.00 91.69 93 THR A CA 1
ATOM 720 C C . THR A 1 93 ? 6.830 -7.915 -2.881 1.00 91.69 93 THR A C 1
ATOM 722 O O . THR A 1 93 ? 5.934 -7.298 -3.461 1.00 91.69 93 THR A O 1
ATOM 725 N N . ASP A 1 94 ? 7.286 -9.082 -3.341 1.00 92.38 94 ASP A N 1
ATOM 726 C CA . ASP A 1 94 ? 6.730 -9.738 -4.538 1.00 92.38 94 ASP A CA 1
ATOM 727 C C . ASP A 1 94 ? 5.411 -10.481 -4.256 1.00 92.38 94 ASP A C 1
ATOM 729 O O . ASP A 1 94 ? 4.637 -10.766 -5.167 1.00 92.38 94 ASP A O 1
ATOM 733 N N . SER A 1 95 ? 5.122 -10.758 -2.985 1.00 91.81 95 SER A N 1
ATOM 734 C CA . SER A 1 95 ? 3.891 -11.392 -2.510 1.00 91.81 95 SER A CA 1
ATOM 735 C C . SER A 1 95 ? 3.234 -10.548 -1.411 1.00 91.81 95 SER A C 1
ATOM 737 O O . SER A 1 95 ? 3.940 -9.859 -0.665 1.00 91.81 95 SER A O 1
ATOM 739 N N . PRO A 1 96 ? 1.889 -10.555 -1.308 1.00 88.81 96 PRO A N 1
ATOM 740 C CA . PRO A 1 96 ? 1.177 -9.708 -0.362 1.00 88.81 96 PRO A CA 1
ATOM 741 C C . PRO A 1 96 ? 1.477 -10.145 1.081 1.00 88.81 96 PRO A C 1
ATOM 743 O O . PRO A 1 96 ? 1.274 -11.315 1.418 1.00 88.81 96 PRO A O 1
ATOM 746 N N . PRO A 1 97 ? 1.942 -9.234 1.952 1.00 88.38 97 PRO A N 1
ATOM 747 C CA . PRO A 1 97 ? 2.145 -9.547 3.358 1.00 88.38 97 PRO A CA 1
ATOM 748 C C . PRO A 1 97 ? 0.806 -9.785 4.063 1.00 88.38 97 PRO A C 1
ATOM 750 O O . PRO A 1 97 ? -0.217 -9.200 3.714 1.00 88.38 97 PRO A O 1
ATOM 753 N N . THR A 1 98 ? 0.817 -10.641 5.084 1.00 87.94 98 THR A N 1
ATOM 754 C CA . THR A 1 98 ? -0.382 -10.996 5.867 1.00 87.94 98 THR A CA 1
ATOM 755 C C . THR A 1 98 ? -0.518 -10.199 7.164 1.00 87.94 98 THR A C 1
ATOM 757 O O . THR A 1 98 ? -1.564 -10.248 7.812 1.00 87.94 98 THR A O 1
ATOM 760 N N . ARG A 1 99 ? 0.530 -9.465 7.552 1.00 85.62 99 ARG A N 1
ATOM 761 C CA . ARG A 1 99 ? 0.597 -8.636 8.761 1.00 85.62 99 ARG A CA 1
ATOM 762 C C . ARG A 1 99 ? 1.315 -7.326 8.465 1.00 85.62 99 ARG A C 1
ATOM 764 O O . ARG A 1 99 ? 2.203 -7.280 7.615 1.00 85.62 99 ARG A O 1
ATOM 771 N N . ALA A 1 100 ? 0.933 -6.275 9.181 1.00 85.00 100 ALA A N 1
ATOM 772 C CA . ALA A 1 100 ? 1.584 -4.979 9.105 1.00 85.00 100 ALA A CA 1
ATOM 773 C C . ALA A 1 100 ? 2.778 -4.916 10.062 1.00 85.00 100 ALA A C 1
ATOM 775 O O . ALA A 1 100 ? 2.621 -5.058 11.276 1.00 85.00 100 ALA A O 1
ATOM 776 N N . SER A 1 101 ? 3.966 -4.671 9.513 1.00 82.44 101 SER A N 1
ATOM 777 C CA . SER A 1 101 ? 5.173 -4.326 10.268 1.00 82.44 101 SER A CA 1
ATOM 778 C C . SER A 1 101 ? 5.654 -2.963 9.785 1.00 82.44 101 SER A C 1
ATOM 780 O O . SER A 1 101 ? 6.533 -2.871 8.930 1.00 82.44 101 SER A O 1
ATOM 782 N N . VAL A 1 102 ? 5.016 -1.905 10.284 1.00 81.06 102 VAL A N 1
ATOM 783 C CA . VAL A 1 102 ? 5.329 -0.517 9.932 1.00 81.06 102 VAL A CA 1
ATOM 784 C C . VAL A 1 102 ? 5.609 0.284 11.195 1.00 81.06 102 VAL A C 1
ATOM 786 O O . VAL A 1 102 ? 4.888 0.166 12.181 1.00 81.06 102 VAL A O 1
ATOM 789 N N . SER A 1 103 ? 6.655 1.106 11.168 1.00 78.06 103 SER A N 1
ATOM 790 C CA . SER A 1 103 ? 6.872 2.135 12.182 1.00 78.06 103 SER A CA 1
ATOM 791 C C . SER A 1 103 ? 5.975 3.339 11.896 1.00 78.06 103 SER A C 1
ATOM 793 O O . SER A 1 103 ? 5.749 3.669 10.729 1.00 78.06 103 SER A O 1
ATOM 795 N N . ASN A 1 104 ? 5.527 4.039 12.942 1.00 74.31 104 ASN A N 1
ATOM 796 C CA . ASN A 1 104 ? 4.868 5.336 12.778 1.00 74.31 104 ASN A CA 1
ATOM 797 C C . ASN A 1 104 ? 5.756 6.271 11.940 1.00 74.31 104 ASN A C 1
ATOM 799 O O . ASN A 1 104 ? 6.968 6.349 12.150 1.00 74.31 104 ASN A O 1
ATOM 803 N N . GLY A 1 105 ? 5.152 6.951 10.968 1.00 78.19 105 GLY A N 1
ATOM 804 C CA . GLY A 1 105 ? 5.870 7.751 9.982 1.00 78.19 105 GLY A CA 1
ATOM 805 C C . GLY A 1 105 ? 4.957 8.738 9.263 1.00 78.19 105 GLY A C 1
ATOM 806 O O . GLY A 1 105 ? 3.943 9.172 9.802 1.00 78.19 105 GLY A O 1
ATOM 807 N N . GLU A 1 106 ? 5.327 9.106 8.039 1.00 84.88 106 GLU A N 1
ATOM 808 C CA . GLU A 1 106 ? 4.495 9.944 7.170 1.00 84.88 106 GLU A CA 1
ATOM 809 C C . GLU A 1 106 ? 3.195 9.200 6.823 1.00 84.88 106 GLU A C 1
ATOM 811 O O . GLU A 1 106 ? 3.241 8.058 6.363 1.00 84.88 106 GLU A O 1
ATOM 816 N N . ASP A 1 107 ? 2.040 9.826 7.070 1.00 88.75 107 ASP A N 1
ATOM 817 C CA . ASP A 1 107 ? 0.742 9.230 6.745 1.00 88.75 107 ASP A CA 1
ATOM 818 C C . ASP A 1 107 ? 0.621 9.036 5.233 1.00 88.75 107 ASP A C 1
ATOM 820 O O . ASP A 1 107 ? 0.781 9.981 4.453 1.00 88.75 107 ASP A O 1
ATOM 824 N N . PHE A 1 108 ? 0.286 7.815 4.822 1.00 90.25 108 PHE A N 1
ATOM 825 C CA . PHE A 1 108 ? 0.099 7.468 3.421 1.00 90.25 108 PHE A CA 1
ATOM 826 C C . PHE A 1 108 ? -0.854 8.441 2.709 1.00 90.25 108 PHE A C 1
ATOM 828 O O . PHE A 1 108 ? -0.509 8.978 1.655 1.00 90.25 108 PHE A O 1
ATOM 835 N N . PHE A 1 109 ? -2.029 8.724 3.286 1.00 90.00 109 PHE A N 1
ATOM 836 C CA . PHE A 1 109 ? -3.051 9.533 2.610 1.00 90.00 109 PHE A CA 1
ATOM 837 C C . PHE A 1 109 ? -2.737 11.031 2.593 1.00 90.00 109 PHE A C 1
ATOM 839 O O . PHE A 1 109 ? -3.244 11.733 1.725 1.00 90.00 109 PHE A O 1
ATOM 846 N N . SER A 1 110 ? -1.852 11.515 3.465 1.00 87.94 110 SER A N 1
ATOM 847 C CA . SER A 1 110 ? -1.330 12.887 3.406 1.00 87.94 110 SER A CA 1
ATOM 848 C C . SER A 1 110 ? -0.475 13.161 2.160 1.00 87.94 110 SER A C 1
ATOM 850 O O . SER A 1 110 ? -0.371 14.304 1.713 1.00 87.94 110 SER A O 1
ATOM 852 N N . THR A 1 111 ? 0.109 12.115 1.567 1.00 80.06 111 THR A N 1
ATOM 853 C CA . THR A 1 111 ? 0.980 12.214 0.379 1.00 80.06 111 THR A CA 1
ATOM 854 C C . THR A 1 111 ? 0.344 11.677 -0.901 1.00 80.06 111 THR A C 1
ATOM 856 O O . THR A 1 111 ? 0.837 11.950 -2.002 1.00 80.06 111 THR A O 1
ATOM 859 N N . ALA A 1 112 ? -0.745 10.923 -0.765 1.00 85.12 112 ALA A N 1
ATOM 860 C CA . ALA A 1 112 ? -1.457 10.293 -1.860 1.00 85.12 112 ALA A CA 1
ATOM 861 C C . ALA A 1 112 ? -2.546 11.220 -2.418 1.00 85.12 112 ALA A C 1
ATOM 863 O O . ALA A 1 112 ? -3.396 11.726 -1.690 1.00 85.12 112 ALA A O 1
ATOM 864 N N . VAL A 1 113 ? -2.560 11.408 -3.736 1.00 83.31 113 VAL A N 1
ATOM 865 C CA . VAL A 1 113 ? -3.626 12.130 -4.440 1.00 83.31 113 VAL A CA 1
ATOM 866 C C . VAL A 1 113 ? -4.553 11.099 -5.067 1.00 83.31 113 VAL A C 1
ATOM 868 O O . VAL A 1 113 ? -4.102 10.257 -5.845 1.00 83.31 113 VAL A O 1
ATOM 871 N N . GLN A 1 114 ? -5.838 11.143 -4.719 1.00 83.38 114 GLN A N 1
ATOM 872 C CA . GLN A 1 114 ? -6.835 10.285 -5.355 1.00 83.38 114 GLN A CA 1
ATOM 873 C C . GLN A 1 114 ? -6.959 10.655 -6.839 1.00 83.38 114 GLN A C 1
ATOM 875 O O . GLN A 1 114 ? -7.003 11.842 -7.170 1.00 83.38 114 GLN A O 1
ATOM 880 N N . LYS A 1 115 ? -6.982 9.643 -7.710 1.00 74.19 115 LYS A N 1
ATOM 881 C CA . LYS A 1 115 ? -7.242 9.819 -9.141 1.00 74.19 115 LYS A CA 1
ATOM 882 C C . LYS A 1 115 ? -8.709 9.603 -9.489 1.00 74.19 115 LYS A C 1
ATOM 884 O O . LYS A 1 115 ? -9.388 8.856 -8.748 1.00 74.19 115 LYS A O 1
#

pLDDT: mean 77.49, std 18.36, range [37.78, 96.88]

Secondary structure (DSSP, 8-state):
--------S-----------TTS--EEEEEEEE--BSSTT----EEEEEEEESGGGTT-EEEEE-SS-HHHHHTTTT-EEEES-GGGTGGG-BSS--SSB---S-S-HHHHEEE-

Foldseek 3Di:
DDDDDDDPDDDDPDDPPPPQLQFDKWKKFWQAWAAAPDPPDPFTKTKIATCPDPVRHQWIAIETAPDDRVRSRVRGGFIWIAHGCVVGVVRTDNDGDRHDDYDDDPHRVVRIDTD

Radius of gyration: 18.8 Å; chains: 1; bounding box: 40×43×65 Å

Organism: NCBI:txid2576891